Protein AF-X1SQT9-F1 (afdb_monomer_lite)

Radius of gyration: 18.04 Å; chains: 1; bounding box: 36×27×45 Å

Organism: NCBI:txid412755

Structure (mmCIF, N/CA/C/O backbone):
data_AF-X1SQT9-F1
#
_entry.id   AF-X1SQT9-F1
#
loop_
_atom_site.group_PDB
_atom_site.id
_atom_site.type_symbol
_atom_site.label_atom_id
_atom_site.label_alt_id
_atom_site.label_comp_id
_atom_site.label_asym_id
_atom_site.label_entity_id
_atom_site.label_seq_id
_atom_site.pdbx_PDB_ins_code
_atom_site.Cartn_x
_atom_site.Cartn_y
_atom_site.Cartn_z
_atom_site.occupancy
_atom_site.B_iso_or_equiv
_atom_site.auth_seq_id
_atom_site.auth_comp_id
_atom_site.auth_asym_id
_atom_site.auth_atom_id
_atom_site.pdbx_PDB_model_num
ATOM 1 N N . MET A 1 1 ? -9.436 -11.393 -7.719 1.00 76.38 1 MET A N 1
ATOM 2 C CA . MET A 1 1 ? -8.932 -11.154 -6.342 1.00 76.38 1 MET A CA 1
ATOM 3 C C . MET A 1 1 ? -7.601 -10.396 -6.404 1.00 76.38 1 MET A C 1
ATOM 5 O O . MET A 1 1 ? -6.981 -10.424 -7.453 1.00 76.38 1 MET A O 1
ATOM 9 N N . LEU A 1 2 ? -7.143 -9.708 -5.341 1.00 87.50 2 LEU A N 1
ATOM 10 C CA . LEU A 1 2 ? -5.940 -8.840 -5.406 1.00 87.50 2 LEU A CA 1
ATOM 11 C C . LEU A 1 2 ? -4.672 -9.572 -5.883 1.00 87.50 2 LEU A C 1
ATOM 13 O O . LEU A 1 2 ? -3.957 -9.064 -6.740 1.00 87.50 2 LEU A O 1
ATOM 17 N N . LEU A 1 3 ? -4.414 -10.775 -5.361 1.00 91.25 3 LEU A N 1
ATOM 18 C CA . LEU A 1 3 ? -3.259 -11.585 -5.768 1.00 91.25 3 LEU A CA 1
ATOM 19 C C . LEU A 1 3 ? -3.384 -12.084 -7.215 1.00 91.25 3 LEU A C 1
ATOM 21 O O . LEU A 1 3 ? -2.415 -12.058 -7.963 1.00 91.25 3 LEU A O 1
ATOM 25 N N . GLU A 1 4 ? -4.590 -12.480 -7.625 1.00 91.75 4 GLU A N 1
ATOM 26 C CA . GLU A 1 4 ? -4.884 -12.859 -9.016 1.00 91.75 4 GLU A CA 1
ATOM 27 C C . GLU A 1 4 ? -4.740 -11.669 -9.976 1.00 91.75 4 GLU A C 1
ATOM 29 O O . GLU A 1 4 ? -4.440 -11.856 -11.147 1.00 91.75 4 GLU A O 1
ATOM 34 N N . GLY A 1 5 ? -4.925 -10.445 -9.472 1.00 87.25 5 GLY A N 1
ATOM 35 C CA . GLY A 1 5 ? -4.743 -9.194 -10.206 1.00 87.25 5 GLY A CA 1
ATOM 36 C C . GLY A 1 5 ? -3.299 -8.686 -10.246 1.00 87.25 5 GLY A C 1
ATOM 37 O O . GLY A 1 5 ? -3.090 -7.534 -10.607 1.00 87.25 5 GLY A O 1
ATOM 38 N N . GLY A 1 6 ? -2.311 -9.494 -9.844 1.00 89.44 6 GLY A N 1
ATOM 39 C CA . GLY A 1 6 ? -0.889 -9.141 -9.934 1.00 89.44 6 GLY A CA 1
ATOM 40 C C . GLY A 1 6 ? -0.279 -8.528 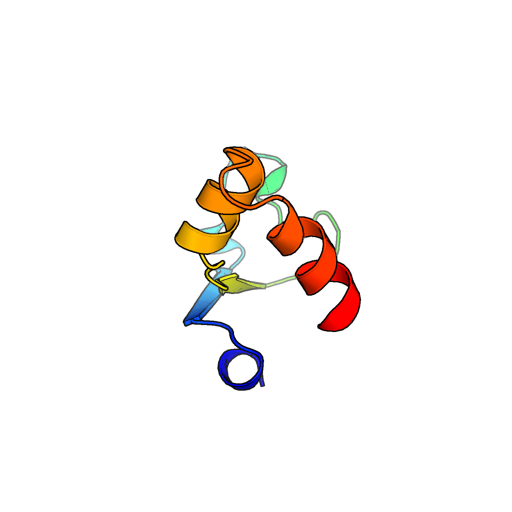-8.671 1.00 89.44 6 GLY A C 1
ATOM 41 O O . GLY A 1 6 ? 0.917 -8.222 -8.654 1.00 89.44 6 GLY A O 1
ATOM 42 N N . ALA A 1 7 ? -1.036 -8.387 -7.576 1.00 94.56 7 ALA A N 1
ATOM 43 C CA . ALA A 1 7 ? -0.445 -7.978 -6.306 1.00 94.56 7 ALA A CA 1
ATOM 44 C C . ALA A 1 7 ? 0.527 -9.054 -5.795 1.00 94.56 7 ALA A C 1
ATOM 46 O O . ALA A 1 7 ? 0.182 -10.227 -5.659 1.00 94.56 7 ALA A O 1
ATOM 47 N N . LYS A 1 8 ? 1.747 -8.645 -5.439 1.00 94.94 8 LYS A N 1
ATOM 48 C CA . LYS A 1 8 ? 2.768 -9.532 -4.866 1.00 94.94 8 LYS A CA 1
ATOM 49 C C . LYS A 1 8 ? 2.616 -9.689 -3.356 1.00 94.94 8 LYS A C 1
ATOM 51 O O . LYS A 1 8 ? 2.982 -10.726 -2.805 1.00 94.94 8 LYS A O 1
ATOM 56 N N . LYS A 1 9 ? 2.116 -8.652 -2.680 1.00 95.88 9 LYS A N 1
ATOM 57 C CA . LYS A 1 9 ? 1.872 -8.647 -1.235 1.00 95.88 9 LYS A CA 1
ATOM 58 C C . LYS A 1 9 ? 0.640 -7.813 -0.915 1.00 95.88 9 LYS A C 1
ATOM 60 O O . LYS A 1 9 ? 0.410 -6.788 -1.549 1.00 95.88 9 LYS A O 1
ATOM 65 N N . VAL A 1 10 ? -0.109 -8.246 0.090 1.00 96.50 10 VAL A N 1
ATOM 66 C CA . VAL A 1 10 ? -1.266 -7.537 0.642 1.00 96.50 10 VAL A CA 1
ATOM 67 C C . VAL A 1 10 ? -1.058 -7.398 2.149 1.00 96.50 10 VAL A C 1
ATOM 69 O O . VAL A 1 10 ? -0.459 -8.272 2.779 1.00 96.50 10 VAL A O 1
ATOM 72 N N . GLY A 1 11 ? -1.505 -6.286 2.714 1.00 95.75 11 GLY A N 1
ATOM 73 C CA . GLY A 1 11 ? -1.447 -5.986 4.134 1.00 95.75 11 GLY A CA 1
ATOM 74 C C . GLY A 1 11 ? -2.678 -5.207 4.576 1.00 95.75 11 GLY A C 1
ATOM 75 O O . GLY A 1 11 ? -3.410 -4.646 3.763 1.00 95.75 11 GLY A O 1
ATOM 76 N N . PHE A 1 12 ? -2.888 -5.182 5.884 1.00 96.19 12 PHE A N 1
ATOM 77 C CA . PHE A 1 12 ? -4.008 -4.502 6.512 1.00 96.19 12 PHE A CA 1
ATOM 78 C C . PHE A 1 12 ? -3.466 -3.489 7.507 1.00 96.19 12 PHE A C 1
ATOM 80 O O . PHE A 1 12 ? -2.513 -3.781 8.230 1.00 96.19 12 PHE A O 1
ATOM 87 N N . ALA A 1 13 ? -4.083 -2.318 7.533 1.00 95.44 13 ALA A N 1
ATOM 88 C CA . ALA A 1 13 ? -3.811 -1.272 8.499 1.00 95.44 13 ALA A CA 1
ATOM 89 C C . ALA A 1 13 ? -5.115 -0.921 9.215 1.00 95.44 13 ALA A C 1
ATOM 91 O O . ALA A 1 13 ? -6.158 -0.817 8.575 1.00 95.44 13 ALA A O 1
ATOM 92 N N . THR A 1 14 ? -5.074 -0.760 10.529 1.00 96.50 14 THR A N 1
ATOM 93 C CA . THR A 1 14 ? -6.202 -0.316 11.356 1.00 96.50 14 THR A CA 1
ATOM 94 C C . THR A 1 14 ? -5.971 1.112 11.840 1.00 96.50 14 THR A C 1
ATOM 96 O O . THR A 1 14 ? -4.855 1.633 11.750 1.00 96.50 14 THR A O 1
ATOM 99 N N . LEU A 1 15 ? -7.010 1.728 12.410 1.00 94.44 15 LEU A N 1
ATOM 100 C CA . LEU A 1 15 ? -6.891 3.010 13.118 1.00 94.44 15 LEU A CA 1
ATOM 101 C C . LEU A 1 15 ? -5.784 2.988 14.185 1.00 94.44 15 LEU A C 1
ATOM 103 O O . LEU A 1 15 ? -5.072 3.970 14.361 1.00 94.44 15 LEU A O 1
ATOM 107 N N . GLU A 1 16 ? -5.605 1.855 14.868 1.00 95.38 16 GLU A N 1
ATOM 108 C CA . GLU A 1 16 ? -4.560 1.688 15.880 1.00 95.38 16 GLU A CA 1
ATOM 109 C C . GLU A 1 16 ? -3.160 1.672 15.255 1.00 95.38 16 GLU A C 1
ATOM 111 O O . GLU A 1 16 ? -2.288 2.421 15.690 1.00 95.38 16 GLU A O 1
ATOM 116 N N . THR A 1 17 ? -2.941 0.872 14.205 1.00 94.94 17 THR A N 1
ATOM 117 C CA . THR A 1 17 ? -1.615 0.763 13.569 1.00 94.94 17 THR A CA 1
ATOM 118 C C . THR A 1 17 ? -1.213 2.018 12.798 1.00 94.94 17 THR A C 1
ATOM 120 O O . THR A 1 17 ? -0.028 2.235 12.570 1.00 94.94 17 THR A O 1
ATOM 123 N N . MET A 1 18 ? -2.193 2.822 12.372 1.00 93.75 18 MET A N 1
ATOM 124 C CA . MET A 1 18 ? -1.978 4.077 11.645 1.00 93.75 18 MET A CA 1
ATOM 125 C C . MET A 1 18 ? -1.925 5.299 12.564 1.00 93.75 18 MET A C 1
ATOM 127 O O . MET A 1 18 ? -1.726 6.405 12.076 1.00 93.75 18 MET A O 1
ATOM 131 N N . LYS A 1 19 ? -2.087 5.132 13.882 1.00 93.56 19 LYS A N 1
ATOM 132 C CA . LYS A 1 19 ? -2.108 6.252 14.825 1.00 93.56 19 LYS A CA 1
ATOM 133 C C . LYS A 1 19 ? -0.792 7.035 14.765 1.00 93.56 19 LYS A C 1
ATOM 135 O O . LYS A 1 19 ? 0.260 6.540 15.166 1.00 93.56 19 LYS A O 1
ATOM 140 N N . SER A 1 20 ? -0.862 8.266 14.277 1.00 91.56 20 SER A N 1
ATOM 141 C CA . SER A 1 20 ? 0.269 9.178 14.125 1.00 91.56 20 SER A CA 1
ATOM 142 C C . SER A 1 20 ? -0.239 10.619 14.091 1.00 91.56 20 SER A C 1
ATOM 144 O O . SER A 1 20 ? -1.397 10.871 13.768 1.00 91.56 20 SER A O 1
ATOM 146 N N . ASP A 1 21 ? 0.637 11.572 14.409 1.00 88.69 21 ASP A N 1
ATOM 147 C CA . ASP A 1 21 ? 0.333 13.007 14.340 1.00 88.69 21 ASP A CA 1
ATOM 148 C C . ASP A 1 21 ? 0.360 13.544 12.893 1.00 88.69 21 ASP A C 1
ATOM 150 O O . ASP A 1 21 ? 0.106 14.723 12.644 1.00 88.69 21 ASP A O 1
ATOM 154 N N . MET A 1 22 ? 0.689 12.693 11.914 1.00 90.12 22 MET A N 1
ATOM 155 C CA . MET A 1 22 ? 0.692 13.056 10.500 1.00 90.12 22 MET A CA 1
ATOM 156 C C . MET A 1 22 ? -0.726 12.993 9.913 1.00 90.12 22 MET A C 1
ATOM 158 O O . MET A 1 22 ? -1.321 11.912 9.900 1.00 90.12 22 MET A O 1
ATOM 162 N N . PRO A 1 23 ? -1.233 14.077 9.294 1.00 84.94 23 PRO A N 1
ATOM 163 C CA . PRO A 1 23 ? -2.573 14.094 8.701 1.00 84.94 23 PRO A CA 1
ATOM 164 C C . PRO A 1 23 ? -2.812 12.980 7.674 1.00 84.94 23 PRO A C 1
ATOM 166 O O . PRO A 1 23 ? -3.902 12.432 7.592 1.00 84.94 23 PRO A O 1
ATOM 169 N N . GLY A 1 24 ? -1.774 12.591 6.924 1.00 87.62 24 GLY A N 1
ATOM 170 C CA . GLY A 1 24 ? -1.863 11.534 5.909 1.00 87.62 24 GLY A CA 1
ATOM 171 C C . GLY A 1 24 ? -2.080 10.118 6.456 1.00 87.62 24 GLY A C 1
ATOM 172 O O . GLY A 1 24 ? -2.187 9.183 5.670 1.00 87.62 24 GLY A O 1
ATOM 173 N N . THR A 1 25 ? -2.112 9.942 7.777 1.00 91.94 25 THR A N 1
ATOM 174 C CA . THR A 1 25 ? -2.347 8.642 8.424 1.00 91.94 25 THR A CA 1
ATOM 175 C C . THR A 1 25 ? -3.768 8.474 8.961 1.00 91.94 25 THR A C 1
ATOM 177 O O . THR A 1 25 ? -4.149 7.366 9.336 1.00 91.94 25 THR A O 1
ATOM 180 N N . ASP A 1 26 ? -4.576 9.538 8.944 1.00 93.44 26 ASP A N 1
ATOM 181 C CA . ASP A 1 26 ? -5.971 9.485 9.366 1.00 93.44 26 ASP A CA 1
ATOM 182 C C . ASP A 1 26 ? -6.841 8.804 8.299 1.00 93.44 26 ASP A C 1
ATOM 184 O O . ASP A 1 26 ? -7.185 9.385 7.267 1.00 93.44 26 ASP A O 1
ATOM 188 N N . LEU A 1 27 ? -7.221 7.551 8.565 1.00 93.94 27 LEU A N 1
ATOM 189 C CA . LEU A 1 27 ? -8.099 6.771 7.688 1.00 93.94 27 LEU A CA 1
ATOM 190 C C . LEU A 1 27 ? -9.495 7.396 7.552 1.00 93.94 27 LEU A C 1
ATOM 192 O O . LEU A 1 27 ? -10.169 7.159 6.549 1.00 93.94 27 LEU A O 1
ATOM 196 N N . THR A 1 28 ? -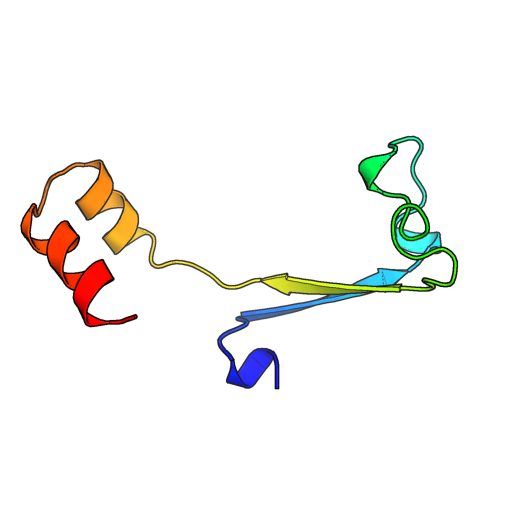9.918 8.199 8.531 1.00 94.38 28 THR A N 1
ATOM 197 C CA . THR A 1 28 ? -11.248 8.819 8.564 1.00 94.38 28 THR A CA 1
ATOM 198 C C . THR A 1 28 ? -11.332 10.112 7.758 1.00 94.38 28 THR A C 1
ATOM 200 O O . THR A 1 28 ? -12.430 10.608 7.511 1.00 94.38 28 THR A O 1
ATOM 203 N N . TYR A 1 29 ? -10.193 10.624 7.274 1.00 91.56 29 TYR A N 1
ATOM 204 C CA . TYR A 1 29 ? -10.126 11.891 6.546 1.00 91.56 29 TYR A CA 1
ATOM 205 C C . TYR A 1 29 ? -11.009 11.913 5.285 1.00 91.56 29 TYR A C 1
ATOM 207 O O . TYR A 1 29 ? -11.702 12.896 5.034 1.00 91.56 29 TYR A O 1
ATOM 215 N N . LEU A 1 30 ? -10.996 10.833 4.492 1.00 90.69 30 LEU A N 1
ATOM 216 C CA . LEU A 1 30 ? -11.820 10.703 3.278 1.00 90.69 30 LEU A CA 1
ATOM 217 C C . LEU A 1 30 ? -13.098 9.887 3.495 1.00 90.69 30 LEU A C 1
ATOM 219 O O . LEU A 1 30 ? -14.067 10.072 2.762 1.00 90.69 30 LEU A O 1
ATOM 223 N N . LEU A 1 31 ? -13.089 8.967 4.460 1.00 94.56 31 LEU A N 1
ATOM 224 C CA . LEU A 1 31 ? -14.189 8.051 4.740 1.00 94.56 31 LEU A CA 1
ATOM 225 C C . LEU A 1 31 ? -14.405 8.002 6.261 1.00 94.56 31 LEU A C 1
ATOM 227 O O . LEU A 1 31 ? -13.730 7.219 6.928 1.00 94.56 31 LEU A O 1
ATOM 231 N N . PRO A 1 32 ? -15.301 8.833 6.825 1.00 95.56 32 PRO A N 1
ATOM 232 C CA . PRO A 1 32 ? -15.433 9.015 8.274 1.00 95.56 32 PRO A CA 1
ATOM 233 C C . PRO A 1 32 ? -15.668 7.727 9.077 1.00 95.56 32 PRO A C 1
ATOM 235 O O . PRO A 1 32 ? -15.250 7.619 10.227 1.00 95.56 32 PRO A O 1
ATOM 238 N N . GLU A 1 33 ? -16.322 6.735 8.479 1.00 97.38 33 GLU A N 1
ATOM 239 C CA . GLU A 1 33 ? -16.615 5.435 9.079 1.00 97.38 33 GLU A CA 1
ATOM 240 C C . GLU A 1 33 ? -15.480 4.402 8.935 1.00 97.38 33 GLU A C 1
ATOM 242 O O . GLU A 1 33 ? -15.587 3.293 9.470 1.00 97.38 33 GLU A O 1
ATOM 247 N N . ALA A 1 34 ? -14.392 4.731 8.229 1.00 96.44 34 ALA A N 1
ATOM 248 C CA . ALA A 1 34 ? -13.295 3.806 7.965 1.00 96.44 34 ALA A CA 1
ATOM 249 C C . ALA A 1 34 ? -12.676 3.261 9.260 1.00 96.44 34 ALA A C 1
ATOM 251 O O . ALA A 1 34 ? -12.247 4.004 10.137 1.00 96.44 34 ALA A O 1
ATOM 252 N N . GLN A 1 35 ? -12.583 1.933 9.351 1.00 96.50 35 GLN A N 1
ATOM 253 C CA . GLN A 1 35 ? -11.940 1.236 10.476 1.00 96.50 35 GLN A CA 1
ATOM 254 C C . GLN A 1 35 ? -10.570 0.658 10.104 1.00 96.50 35 GLN A C 1
ATOM 256 O O . GLN A 1 35 ? -9.736 0.369 10.966 1.00 96.50 35 GLN A O 1
ATOM 261 N N . SER A 1 36 ? -10.346 0.446 8.808 1.00 96.31 36 SER A N 1
ATOM 262 C CA . SER A 1 36 ? -9.135 -0.171 8.287 1.00 96.31 36 SER A CA 1
ATOM 263 C C . SER A 1 36 ? -8.900 0.202 6.828 1.00 96.31 36 SER A C 1
ATOM 265 O O . SER A 1 36 ? -9.810 0.664 6.140 1.00 96.31 36 SER A O 1
ATOM 267 N N . ALA A 1 37 ? -7.681 -0.038 6.362 1.00 95.06 37 ALA A N 1
ATOM 268 C CA . ALA A 1 37 ? -7.289 0.045 4.968 1.00 95.06 37 ALA A CA 1
ATOM 269 C C . ALA A 1 37 ? -6.625 -1.265 4.532 1.00 95.06 37 ALA A C 1
ATOM 271 O O . ALA A 1 37 ? -5.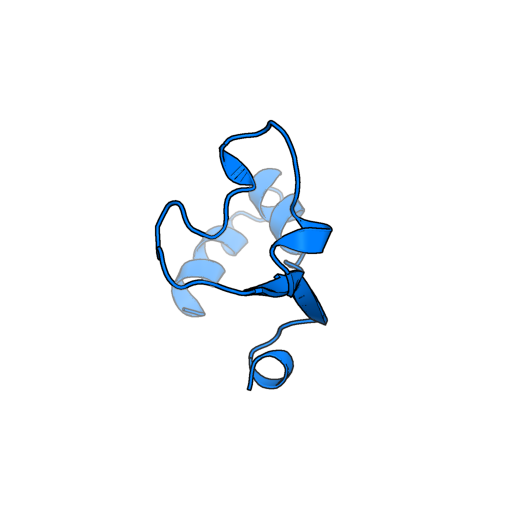845 -1.867 5.276 1.00 95.06 37 ALA A O 1
ATOM 272 N N . VAL A 1 38 ? -6.913 -1.685 3.300 1.00 95.50 38 VAL A N 1
ATOM 273 C CA . VAL A 1 38 ? -6.220 -2.794 2.639 1.00 95.50 38 VAL A CA 1
ATOM 274 C C . VAL A 1 38 ? -5.165 -2.198 1.717 1.00 95.50 38 VAL A C 1
ATOM 276 O O . VAL A 1 38 ? -5.493 -1.566 0.716 1.00 95.50 38 VAL A O 1
ATOM 279 N N . GLY A 1 39 ? -3.896 -2.387 2.063 1.00 95.06 39 GLY A N 1
ATOM 280 C CA . GLY A 1 39 ? -2.762 -1.985 1.237 1.00 95.06 39 GLY A CA 1
ATOM 281 C C . GLY A 1 39 ? -2.257 -3.163 0.414 1.00 95.06 39 GLY A C 1
ATOM 282 O O . GLY A 1 39 ? -2.203 -4.292 0.899 1.00 95.06 39 GLY A O 1
ATOM 283 N N . PHE A 1 40 ? -1.842 -2.923 -0.823 1.00 96.31 40 PHE A N 1
ATOM 284 C CA . PHE A 1 40 ? -1.205 -3.945 -1.646 1.00 96.31 40 PHE A CA 1
ATOM 285 C C . PHE A 1 40 ? -0.001 -3.376 -2.388 1.00 96.31 40 PHE A C 1
ATOM 287 O O . PHE A 1 40 ? 0.116 -2.173 -2.605 1.00 96.31 40 PHE A O 1
ATOM 294 N N . PHE A 1 41 ? 0.913 -4.266 -2.750 1.00 95.31 41 PHE A N 1
ATOM 295 C CA . PHE A 1 41 ? 2.127 -3.945 -3.478 1.00 95.31 41 PHE A CA 1
ATOM 296 C C . PHE A 1 41 ? 2.156 -4.714 -4.793 1.00 95.31 41 PHE A C 1
ATOM 298 O O . PHE A 1 41 ? 2.013 -5.940 -4.802 1.00 95.31 41 PHE A O 1
ATOM 305 N N . MET A 1 42 ? 2.401 -3.988 -5.880 1.00 93.56 42 MET A N 1
ATOM 306 C CA . MET A 1 42 ? 2.632 -4.531 -7.211 1.00 93.56 42 MET A CA 1
ATOM 307 C C . MET A 1 42 ? 4.012 -4.060 -7.690 1.00 93.56 42 MET A C 1
ATOM 309 O O . MET A 1 42 ? 4.223 -2.853 -7.818 1.00 93.56 42 MET A O 1
ATOM 313 N N . PRO A 1 43 ? 4.977 -4.971 -7.891 1.00 91.06 43 PRO A N 1
ATOM 314 C CA . PRO A 1 43 ? 6.282 -4.599 -8.412 1.00 91.06 43 PRO A CA 1
ATOM 315 C C . PRO A 1 43 ? 6.164 -4.233 -9.892 1.00 91.06 43 PRO A C 1
ATOM 317 O O . PRO A 1 43 ? 5.513 -4.941 -10.655 1.00 91.06 43 PRO A O 1
ATOM 320 N N . PHE A 1 44 ? 6.847 -3.168 -10.301 1.00 88.56 44 PHE A N 1
ATOM 321 C CA . PHE A 1 44 ? 7.086 -2.894 -11.714 1.00 88.56 44 PHE A CA 1
ATOM 322 C C . PHE A 1 44 ? 8.372 -3.576 -12.185 1.00 88.56 44 PHE A C 1
ATOM 324 O O . PHE A 1 44 ? 9.283 -3.819 -11.385 1.00 88.56 44 PHE A O 1
ATOM 331 N N . ASP A 1 45 ? 8.465 -3.846 -13.487 1.00 89.62 45 ASP A N 1
ATOM 332 C CA . ASP A 1 45 ? 9.700 -4.329 -14.098 1.00 89.62 45 ASP A CA 1
ATOM 333 C C . ASP A 1 45 ? 10.757 -3.214 -14.085 1.00 89.62 45 ASP A C 1
ATOM 335 O O . ASP A 1 45 ? 10.740 -2.268 -14.877 1.00 89.62 45 ASP A O 1
ATOM 339 N 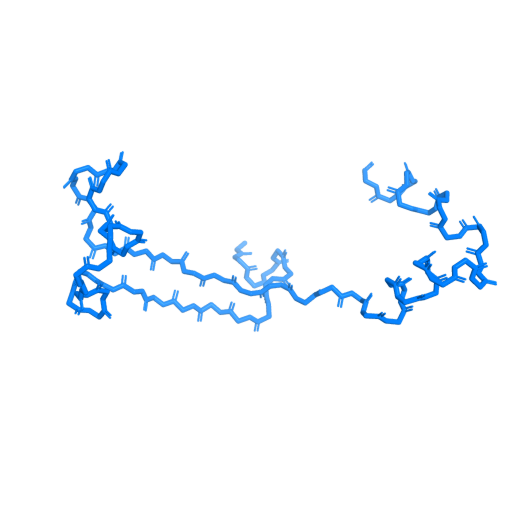N . LYS A 1 46 ? 11.690 -3.324 -13.137 1.00 90.12 46 LYS A N 1
ATOM 340 C CA . LYS A 1 46 ? 12.770 -2.356 -12.954 1.00 90.12 46 LYS A CA 1
ATOM 341 C C . LYS A 1 46 ? 13.693 -2.293 -14.168 1.00 90.12 46 LYS A C 1
ATOM 343 O O . LYS A 1 46 ? 14.159 -1.204 -14.494 1.00 90.12 46 LYS A O 1
ATOM 348 N N . GLU A 1 47 ? 13.998 -3.421 -14.804 1.00 90.50 47 GLU A N 1
ATOM 349 C CA . GLU A 1 47 ? 14.907 -3.431 -15.952 1.00 90.50 47 GLU A CA 1
ATOM 350 C C . GLU A 1 47 ? 14.278 -2.701 -17.131 1.00 90.50 47 GLU A C 1
ATOM 352 O O . GLU A 1 47 ? 14.936 -1.871 -17.758 1.00 90.50 47 GLU A O 1
ATOM 357 N N . MET A 1 48 ? 12.990 -2.943 -17.379 1.00 86.00 48 MET A N 1
ATOM 358 C CA . MET A 1 48 ? 12.232 -2.228 -18.402 1.00 86.00 48 MET A CA 1
ATOM 359 C C . MET A 1 48 ? 12.207 -0.719 -18.130 1.00 86.00 48 MET A C 1
ATOM 361 O O . MET A 1 48 ? 12.529 0.068 -19.022 1.00 86.00 48 MET A O 1
ATOM 365 N N . ILE A 1 49 ? 11.909 -0.309 -16.889 1.00 87.38 49 ILE A N 1
ATOM 366 C CA . ILE A 1 49 ? 11.919 1.108 -16.489 1.00 87.38 49 ILE A CA 1
ATOM 367 C C . ILE A 1 49 ? 13.292 1.737 -16.742 1.00 87.38 49 ILE A C 1
ATOM 369 O O . ILE A 1 49 ? 13.374 2.831 -17.299 1.00 87.38 49 ILE A O 1
ATOM 373 N N . MET A 1 50 ? 14.375 1.066 -16.344 1.00 89.31 50 MET A N 1
ATOM 374 C CA . MET A 1 50 ? 15.726 1.610 -16.498 1.00 89.31 50 MET A CA 1
ATOM 375 C C . MET A 1 50 ? 16.131 1.728 -17.968 1.00 89.31 50 MET A C 1
ATOM 377 O O . MET A 1 50 ? 16.651 2.774 -18.352 1.00 89.31 50 MET A O 1
ATOM 381 N N . LYS A 1 51 ? 15.828 0.726 -18.801 1.00 88.56 51 LYS A N 1
ATOM 382 C CA . LYS A 1 51 ? 16.077 0.787 -20.251 1.00 88.56 51 LYS A CA 1
ATOM 383 C C . LYS A 1 51 ? 15.292 1.924 -20.910 1.00 88.56 51 LYS A C 1
ATOM 385 O O . LYS A 1 51 ? 15.845 2.651 -21.737 1.00 88.56 51 LYS A O 1
ATOM 390 N N . TYR A 1 52 ? 14.033 2.119 -20.505 1.00 84.81 52 TYR A N 1
ATOM 391 C CA . TYR A 1 52 ? 13.188 3.211 -20.988 1.00 84.81 52 TYR A CA 1
ATOM 392 C C . TYR A 1 52 ? 13.737 4.589 -20.585 1.00 84.81 52 TYR A C 1
ATOM 394 O O . TYR A 1 52 ? 13.980 5.438 -21.445 1.00 84.81 52 TYR A O 1
ATOM 402 N N . LEU A 1 53 ? 13.980 4.815 -19.288 1.00 88.06 53 LEU A N 1
ATOM 403 C CA . LEU A 1 53 ? 14.476 6.098 -18.770 1.00 88.06 53 LEU A CA 1
ATOM 404 C C . LEU A 1 53 ? 15.891 6.419 -19.268 1.00 88.06 53 LEU A C 1
ATOM 406 O O . LEU A 1 53 ? 16.192 7.577 -19.560 1.00 88.06 53 LEU A O 1
ATOM 410 N N . GLY A 1 54 ? 16.739 5.397 -19.401 1.00 91.31 54 GLY A N 1
ATOM 411 C CA . GLY A 1 54 ? 18.083 5.497 -19.965 1.00 91.31 54 GLY A CA 1
ATOM 412 C C . GLY A 1 54 ? 18.106 5.709 -21.481 1.00 91.31 54 GLY A C 1
ATOM 413 O O . GLY A 1 54 ? 19.160 6.036 -22.021 1.00 91.31 54 GLY A O 1
ATOM 414 N N . LYS A 1 55 ? 16.959 5.575 -22.167 1.00 86.00 55 LYS A N 1
ATOM 415 C CA . LYS A 1 55 ? 16.829 5.630 -23.636 1.00 86.00 55 LYS A CA 1
ATOM 416 C C . LYS A 1 55 ? 17.710 4.605 -24.360 1.00 86.00 55 LYS A C 1
ATOM 418 O O . LYS A 1 55 ? 18.090 4.824 -25.508 1.00 86.00 55 LYS A O 1
ATOM 423 N N . GLU A 1 56 ? 18.035 3.504 -23.689 1.00 86.62 56 GLU A N 1
ATOM 424 C CA . GLU A 1 56 ? 1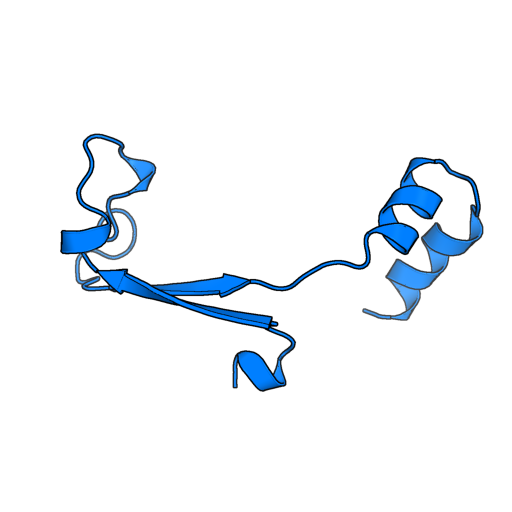8.876 2.434 -24.236 1.00 86.62 56 GLU A CA 1
ATOM 425 C C . GLU A 1 56 ? 18.161 1.695 -25.369 1.00 86.62 56 GLU A C 1
ATOM 427 O O . GLU A 1 56 ? 18.792 1.251 -26.324 1.00 86.62 56 GLU A O 1
ATOM 432 N N . ASP A 1 57 ? 16.832 1.627 -25.285 1.00 71.38 57 ASP A N 1
ATOM 433 C CA . ASP A 1 57 ? 15.981 1.085 -26.330 1.00 71.38 57 ASP A CA 1
ATOM 434 C C . ASP A 1 57 ? 14.769 2.010 -26.562 1.00 71.38 57 ASP A C 1
ATOM 436 O O . ASP A 1 57 ? 13.793 1.988 -25.804 1.00 71.38 57 ASP A O 1
ATOM 440 N N . PRO A 1 58 ? 14.811 2.843 -27.619 1.00 72.31 58 PRO A N 1
ATOM 441 C CA . PRO A 1 58 ? 13.714 3.734 -27.984 1.00 72.31 58 PRO A CA 1
ATOM 442 C C . PRO A 1 58 ? 12.411 3.003 -28.332 1.00 72.31 58 PRO A C 1
ATOM 444 O O . PRO A 1 58 ? 11.344 3.618 -28.263 1.00 72.31 58 PRO A O 1
ATOM 447 N N . SER A 1 59 ? 12.474 1.716 -28.701 1.00 73.75 59 SER A N 1
ATOM 448 C CA . SER A 1 59 ? 11.290 0.921 -29.046 1.00 73.75 59 SER A CA 1
ATOM 449 C C . SER A 1 59 ? 10.432 0.582 -27.823 1.00 73.75 59 SER A C 1
ATOM 451 O O . SER A 1 59 ? 9.220 0.408 -27.965 1.00 73.75 59 SER A O 1
ATOM 453 N N . ILE A 1 60 ? 11.009 0.632 -26.611 1.00 67.75 60 ILE A N 1
ATOM 454 C CA . ILE A 1 60 ? 10.284 0.410 -25.348 1.00 67.75 60 ILE A CA 1
ATOM 455 C C . ILE A 1 60 ? 9.158 1.434 -25.145 1.00 67.75 60 ILE A C 1
ATOM 457 O O . ILE A 1 60 ? 8.144 1.151 -24.512 1.00 67.75 60 ILE A O 1
ATOM 461 N N . ARG A 1 61 ? 9.268 2.621 -25.749 1.00 64.00 61 ARG A N 1
ATOM 462 C CA . ARG A 1 61 ? 8.189 3.613 -25.711 1.00 64.00 61 ARG A CA 1
ATOM 463 C C . ARG A 1 61 ? 6.893 3.111 -26.353 1.00 64.00 61 ARG A C 1
ATOM 465 O O . ARG A 1 61 ? 5.824 3.474 -25.881 1.00 64.00 61 ARG A O 1
ATOM 472 N N . GLY A 1 62 ? 6.990 2.293 -27.402 1.00 60.47 62 GLY A N 1
ATOM 473 C CA . GLY A 1 62 ? 5.833 1.808 -28.158 1.00 60.47 62 GLY A CA 1
ATOM 474 C C . GLY A 1 62 ? 5.117 0.618 -27.517 1.00 60.47 62 GLY A C 1
ATOM 475 O O . GLY A 1 62 ? 3.931 0.438 -27.753 1.00 60.47 62 GLY A O 1
ATOM 476 N N . ILE A 1 63 ? 5.793 -0.177 -26.682 1.00 61.25 63 ILE A N 1
ATOM 477 C CA . ILE A 1 63 ? 5.187 -1.370 -26.057 1.00 61.25 63 ILE A CA 1
ATOM 478 C C . ILE A 1 63 ? 4.202 -1.011 -24.937 1.00 61.25 63 ILE A C 1
ATOM 480 O O . ILE A 1 63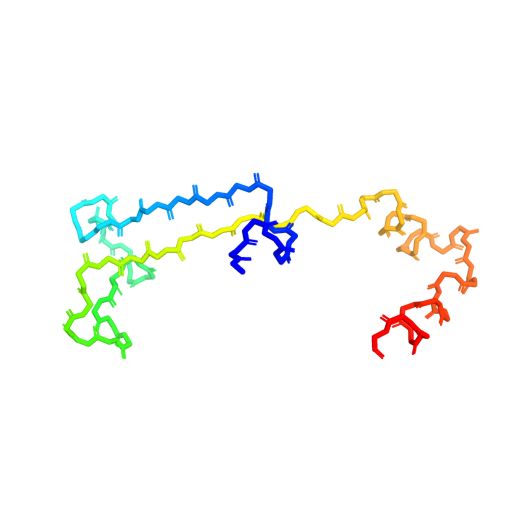 ? 3.170 -1.662 -24.815 1.00 61.25 63 ILE A O 1
ATOM 484 N N . HIS A 1 64 ? 4.433 0.080 -24.197 1.00 58.16 64 HIS A N 1
ATOM 485 C CA . HIS A 1 64 ? 3.477 0.564 -23.190 1.00 58.16 64 HIS A CA 1
ATOM 486 C C . HIS A 1 64 ? 2.127 1.020 -23.779 1.00 58.16 64 HIS A C 1
ATOM 488 O O . HIS A 1 64 ? 1.129 1.033 -23.060 1.00 58.16 64 HIS A O 1
ATOM 494 N N . GLU A 1 65 ? 2.088 1.405 -25.060 1.00 54.38 65 GLU A N 1
ATOM 495 C CA . GLU A 1 65 ? 0.859 1.813 -25.761 1.00 54.38 65 GLU A CA 1
ATOM 496 C C . GLU A 1 65 ? 0.110 0.628 -26.395 1.00 54.38 65 GLU A C 1
ATOM 498 O O . GLU A 1 65 ? -1.063 0.764 -26.725 1.00 54.38 65 GLU A O 1
ATOM 503 N N . ILE A 1 66 ? 0.767 -0.526 -26.566 1.00 56.22 66 ILE A N 1
ATOM 504 C CA . ILE A 1 66 ? 0.190 -1.717 -27.214 1.00 56.22 66 ILE A CA 1
ATOM 505 C C . ILE A 1 66 ? -0.381 -2.706 -26.180 1.00 56.22 66 ILE A C 1
ATOM 507 O O . ILE A 1 66 ? -1.298 -3.458 -26.502 1.00 56.22 66 ILE A O 1
ATOM 511 N N . GLU A 1 67 ? 0.139 -2.716 -24.948 1.00 50.06 67 GLU A N 1
ATOM 512 C CA . GLU A 1 67 ? -0.233 -3.687 -23.901 1.00 50.06 67 GLU A CA 1
ATOM 513 C C . GLU A 1 67 ? -1.314 -3.209 -22.907 1.00 50.06 67 GLU A C 1
ATOM 515 O O . GLU A 1 67 ? -1.678 -3.977 -22.015 1.00 50.06 67 GLU A O 1
ATOM 520 N N . ASN A 1 68 ? -1.838 -1.983 -23.049 1.00 44.78 68 ASN A N 1
ATOM 521 C CA . ASN A 1 68 ? -2.911 -1.437 -22.199 1.00 44.78 68 ASN A CA 1
ATOM 522 C C . ASN A 1 68 ? -4.272 -1.400 -22.902 1.00 44.78 68 ASN A C 1
ATOM 524 O O . ASN A 1 68 ? -4.336 -0.873 -24.034 1.00 44.78 68 ASN A O 1
#

Secondary structure (DSSP, 8-state):
-TTTTT-SEEEEEETTTT--SSGGG-TTTT-TT--EEEEEE----HHHHHHHHTTS-TTHHHHHHH--

Sequence (68 aa):
MLLEGGAKKVGFATLETMKSDMPGTDLTYLLPEAQSAVGFFMPFDKEMIMKYLGKEDPSIRGIHEIEN

Foldseek 3Di:
DCVVVQFPDKDKAFCVNLDDPDPVSPPCPVPVPDGMDIDTDHDDDPVLVCCCVVVVDVCSVVVVVVPD

pLDDT: mean 86.47, std 12.81, range [44.78, 97.38]